Protein AF-A0A936DVM8-F1 (afdb_monomer)

Sequence (121 aa):
MRVRFQGKEHRKFFSDSKYGNKLSALVAAKKYRDEIEAELGKPRTDRMVMTWHKANSTGFLGVRRREFPAFEVQASIRPGKIKKVIVPIIDGDEEAAFKKACEIRVQLLKKSYSSEGQVDF

Radius of gyration: 18.82 Å; Cα contacts (8 Å, |Δi|>4): 148; chains: 1; bounding box: 44×28×56 Å

Foldseek 3Di:
DWDDDPNDIDDDDQDCVVQVHDVSSVVVVVVVRVVVCVVRVNQDDPDDDDQDDPPAPLSGPQWHQDPAQWIWHWDDLDVVDIDIDIQHDPPVCSVVRSVVSNVVNVVSVVNSRVVPPDPPD

Mean predicted aligned error: 8.45 Å

Secondary structure (DSSP, 8-state):
-EEEETTEEEE----HHHHSSHHHHHHHHHHHHHHHHHHTT--S-SS------TT-SSSSTTEEE-SSSEEEEEEEEETTEEEEEEEE--TT-HHHHHHHHHHHHHHHHHHHHHTT-----

Solvent-accessible surface area (backbone atoms only — not comparable to full-atom values): 7366 Å² total; per-residue (Å²): 84,78,48,70,52,85,92,45,77,50,77,51,86,64,48,38,88,83,46,76,34,66,66,51,18,49,51,53,42,51,53,52,47,55,52,51,30,57,76,68,69,47,78,85,60,98,64,88,68,81,68,76,60,94,90,53,87,67,83,45,77,48,40,40,80,52,94,60,71,29,38,40,26,51,42,71,51,45,94,98,40,71,47,77,49,77,33,63,39,59,97,77,40,54,67,63,28,49,52,50,39,52,52,52,46,52,53,49,47,51,54,34,51,61,70,67,73,73,75,82,127

Nearest PDB structures (foldseek):
  8dhb-assembly1_A  TM=3.049E-01  e=3.791E+00  Homo sapiens
  6s6d-assembly1_C  TM=2.972E-01  e=6.609E+00  Homo sapiens

Structure (mmCIF, N/CA/C/O backbone):
data_AF-A0A936DVM8-F1
#
_entry.id   AF-A0A936DVM8-F1
#
loop_
_atom_site.group_PDB
_atom_site.id
_atom_site.type_symbol
_atom_site.label_atom_id
_atom_site.label_alt_id
_atom_site.label_comp_id
_atom_site.label_asym_id
_atom_site.label_entity_id
_atom_site.label_seq_id
_atom_site.pdbx_PDB_ins_code
_atom_site.Cartn_x
_atom_site.Cartn_y
_atom_site.Cartn_z
_atom_site.occupancy
_atom_site.B_iso_or_equiv
_atom_site.auth_seq_id
_atom_site.auth_comp_id
_atom_site.auth_asym_id
_atom_site.auth_atom_id
_atom_site.pdbx_PDB_model_num
ATOM 1 N N . MET A 1 1 ? -9.370 4.823 19.837 1.00 86.31 1 MET A N 1
ATOM 2 C CA . MET A 1 1 ? -9.206 4.567 18.392 1.00 86.31 1 MET A CA 1
ATOM 3 C C . MET A 1 1 ? -7.874 5.133 17.925 1.00 86.31 1 MET A C 1
ATOM 5 O O . MET A 1 1 ? -7.527 6.244 18.319 1.00 86.31 1 MET A O 1
ATOM 9 N N . ARG A 1 2 ? -7.122 4.373 17.127 1.00 88.12 2 ARG A N 1
ATOM 10 C CA . ARG A 1 2 ? -5.878 4.825 16.489 1.00 88.12 2 ARG A CA 1
ATOM 11 C C . ARG A 1 2 ? -5.970 4.513 14.998 1.00 88.12 2 ARG A C 1
ATOM 13 O O . ARG A 1 2 ? -6.275 3.378 14.649 1.00 88.12 2 ARG A O 1
ATOM 20 N N . VAL A 1 3 ? -5.710 5.499 14.149 1.00 85.75 3 VAL A N 1
ATOM 21 C CA . VAL A 1 3 ? -5.670 5.360 12.690 1.00 85.75 3 VAL A CA 1
ATOM 22 C C . VAL A 1 3 ? -4.284 5.780 12.220 1.00 85.75 3 VAL A C 1
ATOM 24 O O . VAL A 1 3 ? -3.788 6.838 12.600 1.00 85.75 3 VAL A O 1
ATOM 27 N N . ARG A 1 4 ? -3.639 4.924 11.425 1.00 83.00 4 ARG A N 1
ATOM 28 C CA . ARG A 1 4 ? -2.325 5.182 10.832 1.00 83.00 4 ARG A CA 1
ATOM 29 C C . ARG A 1 4 ? -2.412 5.025 9.324 1.00 83.00 4 ARG A C 1
ATOM 31 O O . ARG A 1 4 ? -2.890 3.993 8.852 1.00 83.00 4 ARG A O 1
ATOM 38 N N . PHE A 1 5 ? -1.932 6.017 8.587 1.00 81.25 5 PHE A N 1
ATOM 39 C CA . PHE A 1 5 ? -1.846 5.961 7.131 1.00 81.25 5 PHE A CA 1
ATOM 40 C C . PHE A 1 5 ? -0.754 6.904 6.630 1.00 81.25 5 PHE A C 1
ATOM 42 O O . PHE A 1 5 ? -0.637 8.017 7.131 1.00 81.25 5 PHE A O 1
ATOM 49 N N . GLN A 1 6 ? 0.071 6.455 5.676 1.00 75.44 6 GLN A N 1
ATOM 50 C CA . GLN A 1 6 ? 1.134 7.275 5.068 1.00 75.44 6 GLN A CA 1
ATOM 51 C C . GLN A 1 6 ? 2.044 8.002 6.080 1.00 75.44 6 GLN A C 1
ATOM 53 O O . GLN A 1 6 ? 2.406 9.157 5.897 1.00 75.44 6 GLN A O 1
ATOM 58 N N . GLY A 1 7 ? 2.400 7.335 7.182 1.00 75.75 7 GLY A N 1
ATOM 59 C CA . GLY A 1 7 ? 3.253 7.923 8.224 1.00 75.75 7 GLY A CA 1
ATOM 60 C C . GLY A 1 7 ? 2.550 8.922 9.153 1.00 75.75 7 GLY A C 1
ATOM 61 O O . GLY A 1 7 ? 3.151 9.334 10.140 1.00 75.75 7 GLY A O 1
ATOM 62 N N . LYS A 1 8 ? 1.277 9.257 8.909 1.00 82.62 8 LYS A N 1
ATOM 63 C CA . LYS A 1 8 ? 0.441 10.048 9.821 1.00 82.62 8 LYS A CA 1
ATOM 64 C C . LYS A 1 8 ? -0.252 9.134 10.832 1.00 82.62 8 LYS A C 1
ATOM 66 O O . LYS A 1 8 ? -0.781 8.081 10.466 1.00 82.62 8 LYS A O 1
ATOM 71 N N . GLU A 1 9 ? -0.259 9.538 12.102 1.00 87.38 9 GLU A N 1
ATOM 72 C CA . GLU A 1 9 ? -0.983 8.867 13.188 1.00 87.38 9 GLU A CA 1
ATOM 73 C C . GLU A 1 9 ? -2.027 9.813 13.788 1.00 87.38 9 GLU A C 1
ATOM 75 O O . GLU A 1 9 ? -1.691 10.868 14.318 1.00 87.38 9 GLU A O 1
ATOM 80 N N . HIS A 1 10 ? -3.290 9.391 13.766 1.00 89.44 10 HIS A N 1
ATOM 81 C CA . HIS A 1 10 ? -4.400 10.063 14.432 1.00 89.44 10 HIS A CA 1
ATOM 82 C C . HIS A 1 10 ? -4.903 9.174 15.567 1.00 89.44 10 HIS A C 1
ATOM 84 O O . HIS A 1 10 ? -5.210 7.993 15.374 1.00 89.44 10 HIS A O 1
ATOM 90 N N . ARG A 1 11 ? -4.982 9.726 16.778 1.00 92.25 11 ARG A N 1
ATOM 91 C CA . ARG A 1 11 ? -5.419 8.992 17.970 1.00 92.25 11 ARG A CA 1
ATOM 92 C C . ARG A 1 11 ? -6.454 9.794 18.746 1.00 92.25 11 ARG A C 1
ATOM 94 O O . ARG A 1 11 ? -6.241 10.964 19.042 1.00 92.25 11 ARG A O 1
ATOM 101 N N . LYS A 1 12 ? -7.552 9.138 19.122 1.00 93.25 12 LYS A N 1
ATOM 102 C CA . LYS A 1 12 ? -8.595 9.709 19.983 1.00 93.25 12 LYS A CA 1
ATOM 103 C C . LYS A 1 12 ? -9.153 8.651 20.925 1.00 93.25 12 LYS A C 1
ATOM 105 O O . LYS A 1 12 ? -9.378 7.503 20.524 1.00 93.25 12 LYS A O 1
ATOM 110 N N . PHE A 1 13 ? -9.351 9.026 22.183 1.00 92.50 13 PHE A N 1
ATOM 111 C CA . PHE A 1 13 ? -9.934 8.161 23.206 1.00 92.50 13 PHE A CA 1
ATOM 112 C C . PHE A 1 13 ? -11.452 8.352 23.279 1.00 92.50 13 PHE A C 1
ATOM 114 O O . PHE A 1 13 ? -11.945 9.477 23.198 1.00 92.50 13 PHE A O 1
ATOM 121 N N . PHE A 1 14 ? -12.166 7.237 23.434 1.00 91.56 14 PHE A N 1
ATOM 122 C CA . PHE A 1 14 ? -13.619 7.172 23.570 1.00 91.56 14 PHE A CA 1
ATOM 123 C C . PHE A 1 14 ? -13.904 6.353 24.825 1.00 91.56 14 PHE A C 1
ATOM 125 O O . PHE A 1 14 ? -13.763 5.134 24.791 1.00 91.56 14 PHE A O 1
ATOM 132 N N . SER A 1 15 ? -14.174 7.024 25.944 1.00 90.94 15 SER A N 1
ATOM 133 C CA . SER A 1 15 ? -14.495 6.369 27.213 1.00 90.94 15 SER A CA 1
ATOM 134 C C . SER A 1 15 ? -16.003 6.297 27.411 1.00 90.94 15 SER A C 1
ATOM 136 O O . SER A 1 15 ? -16.718 7.246 27.084 1.00 90.94 15 SER A O 1
ATOM 138 N N . ASP A 1 16 ? -16.479 5.211 28.010 1.00 91.00 16 ASP A N 1
ATOM 139 C CA . ASP A 1 16 ? -17.908 5.006 28.268 1.00 91.00 16 ASP A CA 1
ATOM 140 C C . ASP A 1 16 ? -18.488 6.131 29.137 1.00 91.00 16 ASP A C 1
ATOM 142 O O . ASP A 1 16 ? -19.563 6.638 28.845 1.00 91.00 16 ASP A O 1
ATOM 146 N N . SER A 1 17 ? -17.722 6.621 30.119 1.00 89.00 17 SER A N 1
ATOM 147 C CA . SER A 1 17 ? -18.104 7.755 30.974 1.00 89.00 17 SER A CA 1
ATOM 148 C C . SER A 1 17 ? -18.353 9.055 30.206 1.00 89.00 17 SER A C 1
ATOM 150 O O . SER A 1 17 ? -19.211 9.844 30.582 1.00 89.00 17 SER A O 1
ATOM 152 N N . LYS A 1 18 ? -17.614 9.285 29.116 1.00 88.81 18 LYS A N 1
ATOM 153 C CA . LYS A 1 18 ? -17.720 10.503 28.302 1.00 88.81 18 LYS A CA 1
ATOM 154 C C . LYS A 1 18 ? -18.824 10.403 27.249 1.00 88.81 18 LYS A C 1
ATOM 156 O O . LYS A 1 18 ? -19.348 11.423 26.820 1.00 88.81 18 LYS A O 1
ATOM 161 N N . TYR A 1 19 ? -19.146 9.186 26.817 1.00 85.94 19 TYR A N 1
ATOM 162 C CA . TYR A 1 19 ? -20.115 8.913 25.752 1.00 85.94 19 TYR A CA 1
ATOM 163 C C . TYR A 1 19 ? -21.403 8.241 26.270 1.00 85.94 19 TYR A C 1
ATOM 165 O O . TYR A 1 19 ? -22.238 7.808 25.480 1.00 85.94 19 TYR A O 1
ATOM 173 N N . GLY A 1 20 ? -21.581 8.171 27.592 1.00 89.19 20 GLY A N 1
ATOM 174 C CA . GLY A 1 20 ? -22.767 7.672 28.292 1.00 89.19 20 GLY A CA 1
ATOM 175 C C . GLY A 1 20 ? -22.819 6.151 28.445 1.00 89.19 20 GLY A C 1
ATOM 176 O O . GLY A 1 20 ? -23.161 5.654 29.513 1.00 89.19 20 GLY A O 1
ATOM 177 N N . ASN A 1 21 ? -22.482 5.398 27.397 1.00 91.38 21 ASN A N 1
ATOM 178 C CA . ASN A 1 21 ? -22.438 3.938 27.447 1.00 91.38 21 ASN A CA 1
ATOM 179 C C . ASN A 1 21 ? -21.474 3.346 26.402 1.00 91.38 21 ASN A C 1
ATOM 181 O O . ASN A 1 21 ? -21.001 4.032 25.490 1.00 91.38 21 ASN A O 1
ATOM 185 N N . LYS A 1 22 ? -21.231 2.037 26.521 1.00 90.69 22 LYS A N 1
ATOM 186 C CA . LYS A 1 22 ? -20.328 1.265 25.656 1.00 90.69 22 LYS A CA 1
ATOM 187 C C . LYS A 1 22 ? -20.720 1.289 24.175 1.00 90.69 22 LYS A C 1
ATOM 189 O O . LYS A 1 22 ? -19.849 1.375 23.309 1.00 90.69 22 LYS A O 1
ATOM 194 N N . LEU A 1 23 ? -22.015 1.206 23.860 1.00 92.62 23 LEU A N 1
ATOM 195 C CA . LEU A 1 23 ? -22.492 1.203 22.471 1.00 92.62 23 LEU A CA 1
ATOM 196 C C . LEU A 1 23 ? -22.285 2.573 21.818 1.00 92.62 23 LEU A C 1
ATOM 198 O O . LEU A 1 23 ? -21.729 2.654 20.725 1.00 92.62 23 LEU A O 1
ATOM 202 N N . SER A 1 24 ? -22.641 3.649 22.514 1.00 90.81 24 SER A N 1
ATOM 203 C CA . SER A 1 24 ? -22.431 5.028 22.076 1.00 90.81 24 SER A CA 1
ATOM 204 C C . SER A 1 24 ? -20.947 5.345 21.885 1.00 90.81 24 SER A C 1
ATOM 206 O O . SER A 1 24 ? -20.568 5.938 20.873 1.00 90.81 24 SER A O 1
ATOM 208 N N . ALA A 1 25 ? -20.082 4.892 22.800 1.00 91.06 25 ALA A N 1
ATOM 209 C CA . ALA A 1 25 ? -18.634 5.028 22.661 1.00 91.06 25 ALA A CA 1
ATOM 210 C C . ALA A 1 25 ? -18.105 4.291 21.417 1.00 91.06 25 ALA A C 1
ATOM 212 O O . ALA A 1 25 ? -17.282 4.835 20.676 1.00 91.06 25 ALA A O 1
ATOM 213 N N . LEU A 1 26 ? -18.611 3.082 21.144 1.00 92.00 26 LEU A N 1
ATOM 214 C CA . LEU A 1 26 ? -18.247 2.302 19.961 1.00 92.00 26 LEU A CA 1
ATOM 215 C C . LEU A 1 26 ? -18.701 2.977 18.659 1.00 92.00 26 LEU A C 1
ATOM 217 O O . LEU A 1 26 ? -17.921 3.045 17.708 1.00 92.00 26 LEU A O 1
ATOM 221 N N . VAL A 1 27 ? -19.931 3.493 18.610 1.00 93.44 27 VAL A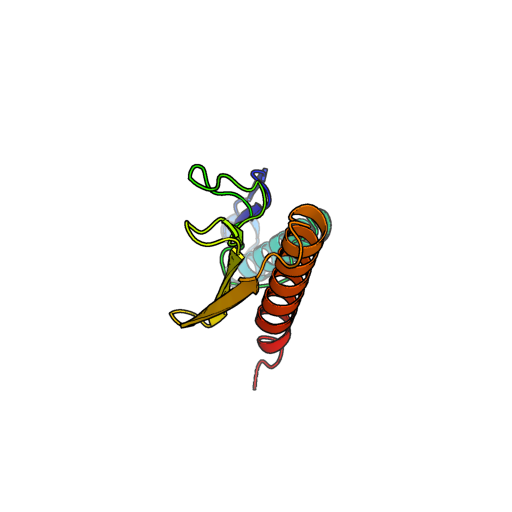 N 1
ATOM 222 C CA . VAL A 1 27 ? -20.461 4.224 17.447 1.00 93.44 27 VAL A CA 1
ATOM 223 C C . VAL A 1 27 ? -19.626 5.475 17.177 1.00 93.44 27 VAL A C 1
ATOM 225 O O . VAL A 1 27 ? -19.182 5.683 16.048 1.00 93.44 27 VAL A O 1
ATOM 228 N N . ALA A 1 28 ? -19.325 6.260 18.214 1.00 92.50 28 ALA A N 1
ATOM 229 C CA . ALA A 1 28 ? -18.475 7.442 18.092 1.00 92.50 28 ALA A CA 1
ATOM 230 C C . ALA A 1 28 ? -17.055 7.090 17.612 1.00 92.50 28 ALA A C 1
ATOM 232 O O . ALA A 1 28 ? -16.485 7.799 16.781 1.00 92.50 28 ALA A O 1
ATOM 233 N N . ALA A 1 29 ? -16.495 5.973 18.086 1.00 92.75 29 ALA A N 1
ATOM 234 C CA . ALA A 1 29 ? -15.183 5.500 17.661 1.00 92.75 29 ALA A CA 1
ATOM 235 C C . ALA A 1 29 ? -15.164 5.043 16.192 1.00 92.75 29 ALA A C 1
ATOM 237 O O . ALA A 1 29 ? -14.192 5.329 15.489 1.00 92.75 29 ALA A O 1
ATOM 238 N N . LYS A 1 30 ? -16.216 4.352 15.726 1.00 90.88 30 LYS A N 1
ATOM 239 C CA . LYS A 1 30 ? -16.370 3.944 14.319 1.00 90.88 30 LYS A CA 1
ATOM 240 C C . LYS A 1 30 ? -16.507 5.160 13.407 1.00 90.88 30 LYS A C 1
ATOM 242 O O . LYS A 1 30 ? -15.731 5.276 12.466 1.00 90.88 30 LYS A O 1
ATOM 247 N N . LYS A 1 31 ? -17.394 6.098 13.754 1.00 91.69 31 LYS A N 1
ATOM 248 C CA . LYS A 1 31 ? -17.591 7.344 13.001 1.00 91.69 31 LYS A CA 1
ATOM 249 C C . LYS A 1 31 ? -16.288 8.135 12.861 1.00 91.69 31 LYS A C 1
ATOM 251 O O . LYS A 1 31 ? -15.899 8.472 11.753 1.00 91.69 31 LYS A O 1
ATOM 256 N N . TYR A 1 32 ? -15.559 8.326 13.963 1.00 92.50 32 TYR A N 1
ATOM 257 C CA . TYR A 1 32 ? -14.256 8.995 13.931 1.00 92.50 32 TYR A CA 1
ATOM 258 C C . TYR A 1 32 ? -13.234 8.281 13.042 1.00 92.50 32 TYR A C 1
ATOM 260 O O . TYR A 1 32 ? -12.458 8.933 12.354 1.00 92.50 32 TYR A O 1
ATOM 268 N N . ARG A 1 33 ? -13.196 6.942 13.056 1.00 89.69 33 ARG A N 1
ATOM 269 C CA . ARG A 1 33 ? -12.311 6.203 12.150 1.00 89.69 33 ARG A CA 1
ATOM 270 C C . ARG A 1 33 ? -12.695 6.471 10.704 1.00 89.69 33 ARG A C 1
ATOM 272 O O . ARG A 1 33 ? -11.810 6.798 9.930 1.00 89.69 33 ARG A O 1
ATOM 279 N N . ASP A 1 34 ? -13.966 6.326 10.356 1.00 89.19 34 ASP A N 1
ATOM 280 C CA . ASP A 1 34 ? -14.406 6.429 8.967 1.00 89.19 34 ASP A CA 1
ATOM 281 C C . ASP A 1 34 ? -14.185 7.860 8.419 1.00 89.19 34 ASP A C 1
ATOM 283 O O . ASP A 1 34 ? -13.721 8.013 7.292 1.00 89.19 34 ASP A O 1
ATOM 287 N N . GLU A 1 35 ? -14.382 8.898 9.244 1.00 90.94 35 GLU A N 1
ATOM 288 C CA . GLU A 1 35 ? -14.042 10.297 8.923 1.00 90.94 35 GLU A CA 1
ATOM 289 C C . GLU A 1 35 ? -12.540 10.487 8.656 1.00 90.94 35 GLU A C 1
ATOM 291 O O . GLU A 1 35 ? -12.155 11.024 7.619 1.00 90.94 35 GLU A O 1
ATOM 296 N N . ILE A 1 36 ? -11.680 10.001 9.559 1.00 90.81 36 ILE A N 1
ATOM 297 C CA . ILE A 1 36 ? -10.223 10.134 9.419 1.00 90.81 36 ILE A CA 1
ATOM 298 C C . ILE A 1 36 ? -9.696 9.298 8.245 1.00 90.81 36 ILE A C 1
ATOM 300 O O . ILE A 1 36 ? -8.765 9.708 7.558 1.00 90.81 36 ILE A O 1
ATOM 304 N N . GLU A 1 37 ? -10.261 8.115 7.996 1.00 87.19 37 GLU A N 1
ATOM 305 C CA . GLU A 1 37 ? -9.884 7.289 6.846 1.00 87.19 37 GLU A CA 1
ATOM 306 C C . GLU A 1 37 ? -10.248 7.973 5.525 1.00 87.19 37 GLU A C 1
ATOM 308 O O . GLU A 1 37 ? -9.424 7.965 4.609 1.00 87.19 37 GLU A O 1
ATOM 313 N N . ALA A 1 38 ? -11.416 8.621 5.450 1.00 85.94 38 ALA A N 1
ATOM 314 C CA . ALA A 1 38 ? -11.822 9.412 4.293 1.00 85.94 38 ALA A CA 1
ATOM 315 C C . ALA A 1 38 ? -10.916 10.638 4.084 1.00 85.94 38 ALA A C 1
ATOM 317 O O . ALA A 1 38 ? -10.439 10.853 2.971 1.00 85.94 38 ALA A O 1
ATOM 318 N N . GLU A 1 39 ? -10.613 11.392 5.146 1.00 87.25 39 GLU A N 1
ATOM 319 C CA . GLU A 1 39 ? -9.714 12.557 5.096 1.00 87.25 39 GLU A CA 1
ATOM 320 C C . GLU A 1 39 ? -8.305 12.176 4.617 1.00 87.25 39 GLU A C 1
ATOM 322 O O . GLU A 1 39 ? -7.685 12.877 3.819 1.00 87.25 39 GLU A O 1
ATOM 327 N N . LEU A 1 40 ? -7.800 11.027 5.071 1.00 83.50 40 LEU A N 1
ATOM 328 C CA . LEU A 1 40 ? -6.482 10.523 4.697 1.00 83.50 40 LEU A CA 1
ATOM 329 C C . LEU A 1 40 ? -6.460 9.829 3.324 1.00 83.50 40 LEU A C 1
ATOM 331 O O . LEU A 1 40 ? -5.386 9.424 2.878 1.00 83.50 40 LEU A O 1
ATOM 335 N N . GLY A 1 41 ? -7.610 9.644 2.666 1.00 81.00 41 GLY A N 1
ATOM 336 C CA . GLY A 1 41 ? -7.718 8.867 1.427 1.00 81.00 41 GLY A CA 1
ATOM 337 C C . GLY A 1 41 ? -7.351 7.389 1.609 1.00 81.00 41 GLY A C 1
ATOM 338 O O . GLY A 1 41 ? -6.930 6.719 0.661 1.00 81.00 41 GLY A O 1
ATOM 339 N N . LYS A 1 42 ? -7.463 6.866 2.836 1.00 78.56 42 LYS A N 1
ATOM 340 C CA . LYS A 1 42 ? -7.189 5.463 3.134 1.00 78.56 42 LYS A CA 1
ATOM 341 C C . LYS A 1 42 ? -8.361 4.616 2.617 1.00 78.56 42 LYS A C 1
ATOM 343 O O . LYS A 1 42 ? -9.506 4.893 2.968 1.00 78.56 42 LYS A O 1
ATOM 348 N N . PRO A 1 43 ? -8.114 3.541 1.844 1.00 74.81 43 PRO A N 1
ATOM 349 C CA . PRO A 1 43 ? -9.179 2.608 1.495 1.00 74.81 43 PRO A CA 1
ATOM 350 C C . PRO A 1 43 ? -9.763 1.988 2.769 1.00 74.81 43 PRO A C 1
ATOM 352 O O . PRO A 1 43 ? -9.011 1.562 3.651 1.00 74.81 43 PRO A O 1
ATOM 355 N N . ARG A 1 44 ? -11.097 1.924 2.860 1.00 75.62 44 ARG A N 1
ATOM 356 C CA . ARG A 1 44 ? -11.799 1.331 4.002 1.00 75.62 44 ARG A CA 1
ATOM 357 C C . ARG A 1 44 ? -11.453 -0.155 4.082 1.00 75.62 44 ARG A C 1
ATOM 359 O O . ARG A 1 44 ? -11.937 -0.964 3.299 1.00 75.62 44 ARG A O 1
ATOM 366 N N . THR A 1 45 ? -10.580 -0.505 5.017 1.00 72.25 45 THR A N 1
ATOM 367 C CA . THR A 1 45 ? -10.202 -1.889 5.308 1.00 72.25 45 THR A CA 1
ATOM 368 C C . THR A 1 45 ? -9.827 -2.011 6.777 1.00 72.25 45 THR A C 1
ATOM 370 O O . THR A 1 45 ? -9.199 -1.115 7.351 1.00 72.25 45 THR A O 1
ATOM 373 N N . ASP A 1 46 ? -10.191 -3.134 7.390 1.00 70.38 46 ASP A N 1
ATOM 374 C CA . ASP A 1 46 ? -9.773 -3.455 8.757 1.00 70.38 46 ASP A CA 1
ATOM 375 C C . ASP A 1 46 ? -8.324 -3.982 8.802 1.00 70.38 46 ASP A C 1
ATOM 377 O O . ASP A 1 46 ? -7.750 -4.198 9.870 1.00 70.38 46 ASP A O 1
ATOM 381 N N . ARG A 1 47 ? -7.685 -4.124 7.633 1.00 71.38 47 ARG A N 1
ATOM 382 C CA . ARG A 1 47 ? -6.276 -4.492 7.492 1.00 71.38 47 ARG A CA 1
ATOM 383 C C . ARG A 1 47 ? -5.361 -3.280 7.687 1.00 71.38 47 ARG A C 1
ATOM 385 O O . ARG A 1 47 ? -5.676 -2.142 7.333 1.00 71.38 47 ARG A O 1
ATOM 392 N N . MET A 1 48 ? -4.152 -3.531 8.184 1.00 69.25 48 MET A N 1
ATOM 393 C CA . MET A 1 48 ? -3.102 -2.515 8.171 1.00 69.25 48 MET A CA 1
ATOM 394 C C . MET A 1 48 ? -2.656 -2.258 6.726 1.00 69.25 48 MET A C 1
ATOM 396 O O . MET A 1 48 ? -2.130 -3.150 6.059 1.00 69.25 48 MET A O 1
ATOM 400 N N . VAL A 1 49 ? -2.844 -1.029 6.245 1.00 71.38 49 VAL A N 1
ATOM 401 C CA . VAL A 1 49 ? -2.339 -0.598 4.936 1.00 71.38 49 VAL A CA 1
ATOM 402 C C . VAL A 1 49 ? -0.922 -0.078 5.123 1.00 71.38 49 VAL A C 1
ATOM 404 O O . VAL A 1 49 ? -0.707 1.052 5.556 1.00 71.38 49 VAL A O 1
ATOM 407 N N . MET A 1 50 ? 0.057 -0.932 4.837 1.00 67.62 50 MET A N 1
ATOM 408 C CA . MET A 1 50 ? 1.455 -0.518 4.813 1.00 67.62 50 MET A CA 1
ATOM 409 C C . MET A 1 50 ? 1.698 0.282 3.533 1.00 67.62 50 MET A C 1
ATOM 411 O O . MET A 1 50 ? 1.397 -0.192 2.441 1.00 67.62 50 MET A O 1
ATOM 415 N N . THR A 1 51 ? 2.218 1.498 3.671 1.00 65.88 51 THR A N 1
ATOM 416 C CA . THR A 1 51 ? 2.521 2.392 2.539 1.00 65.88 51 THR A CA 1
ATOM 417 C C . THR A 1 51 ? 4.018 2.636 2.372 1.00 65.88 51 THR A C 1
ATOM 419 O O . THR A 1 51 ? 4.433 3.161 1.348 1.00 65.88 51 THR A O 1
ATOM 422 N N . TRP A 1 52 ? 4.835 2.255 3.359 1.00 65.25 52 TRP A N 1
ATOM 423 C CA . TRP A 1 52 ? 6.278 2.478 3.358 1.00 65.25 52 TRP A CA 1
ATOM 424 C C . TRP A 1 52 ? 7.013 1.345 4.090 1.00 65.25 52 TRP A C 1
ATOM 426 O O . TRP A 1 52 ? 6.468 0.749 5.021 1.00 65.25 52 TRP A O 1
ATOM 436 N N . HIS A 1 53 ? 8.245 1.046 3.669 1.00 68.44 53 HIS A N 1
ATOM 437 C CA . HIS A 1 53 ? 9.136 0.092 4.334 1.00 68.44 53 HIS A CA 1
ATOM 438 C C . HIS A 1 53 ? 10.596 0.500 4.103 1.00 68.44 53 HIS A C 1
ATOM 440 O O . HIS A 1 53 ? 10.977 0.750 2.962 1.00 68.44 53 HIS A O 1
ATOM 446 N N . LYS A 1 54 ? 11.419 0.539 5.162 1.00 68.88 54 LYS A N 1
ATOM 447 C CA . LYS A 1 54 ? 12.818 1.018 5.100 1.00 68.88 54 LYS A CA 1
ATOM 448 C C . LYS A 1 54 ? 13.689 0.254 4.101 1.00 68.88 54 LYS A C 1
ATOM 450 O O . LYS A 1 54 ? 14.540 0.847 3.461 1.00 68.88 54 LYS A O 1
ATOM 455 N N . ALA A 1 55 ? 13.467 -1.053 3.965 1.00 69.62 55 ALA A N 1
ATOM 456 C CA . ALA A 1 55 ? 14.255 -1.905 3.072 1.00 69.62 55 ALA A CA 1
ATOM 457 C C . ALA A 1 55 ? 13.780 -1.882 1.605 1.00 69.62 55 ALA A C 1
ATOM 459 O O . ALA A 1 55 ? 14.228 -2.704 0.812 1.00 69.62 55 ALA A O 1
ATOM 460 N N . ASN A 1 56 ? 12.825 -1.017 1.243 1.00 76.62 56 ASN A N 1
ATOM 461 C CA . ASN A 1 56 ? 12.367 -0.919 -0.137 1.00 76.62 56 ASN A CA 1
ATOM 462 C C . ASN A 1 56 ? 13.228 0.069 -0.935 1.00 76.62 56 ASN A C 1
ATOM 464 O O . ASN A 1 56 ? 13.143 1.273 -0.715 1.00 76.62 56 ASN A O 1
ATOM 468 N N . SER A 1 57 ? 14.007 -0.437 -1.887 1.00 76.50 57 SER A N 1
ATOM 469 C CA . SER A 1 57 ? 14.915 0.365 -2.715 1.00 76.50 57 SER A CA 1
ATOM 470 C C . SER A 1 57 ? 14.248 1.034 -3.921 1.00 76.50 57 SER A C 1
ATOM 472 O O . SER A 1 57 ? 14.804 1.978 -4.466 1.00 76.50 57 SER A O 1
ATOM 474 N N . THR A 1 58 ? 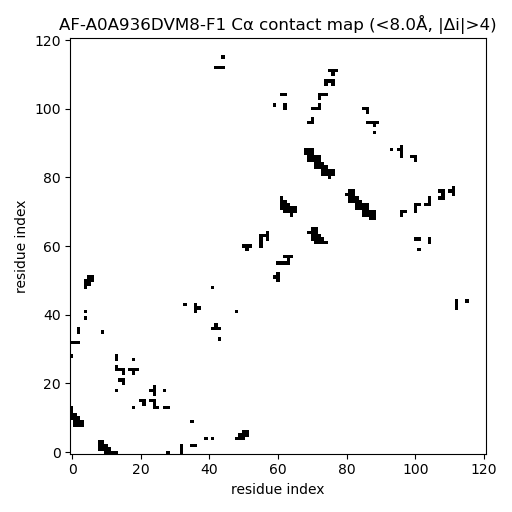13.061 0.587 -4.342 1.00 80.88 58 THR A N 1
ATOM 475 C CA . THR A 1 58 ? 12.391 1.093 -5.561 1.00 80.88 58 THR A CA 1
ATOM 476 C C . THR A 1 58 ? 11.512 2.321 -5.323 1.00 80.88 58 THR A C 1
ATOM 478 O O . THR A 1 58 ? 10.924 2.853 -6.257 1.00 80.88 58 THR A O 1
ATOM 481 N N . GLY A 1 59 ? 11.312 2.718 -4.063 1.00 80.31 59 GLY A N 1
ATOM 482 C CA . GLY A 1 59 ? 10.341 3.750 -3.690 1.00 80.31 59 GLY A CA 1
ATOM 483 C C . GLY A 1 59 ? 8.870 3.311 -3.771 1.00 80.31 59 GLY A C 1
ATOM 484 O O . GLY A 1 59 ? 8.026 3.950 -3.150 1.00 80.31 59 GLY A O 1
ATOM 485 N N . PHE A 1 60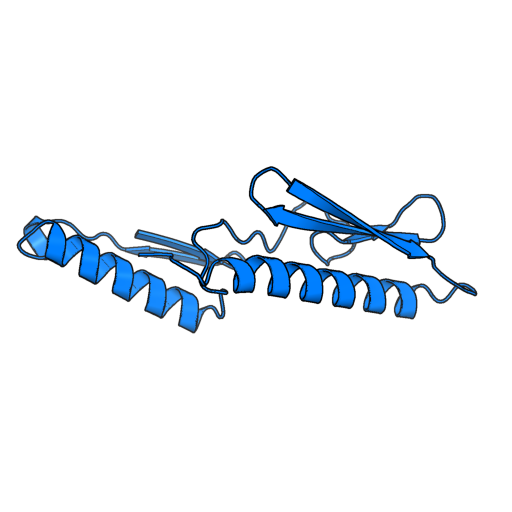 ? 8.543 2.186 -4.428 1.00 81.69 60 PHE A N 1
ATOM 486 C CA . PHE A 1 60 ? 7.170 1.675 -4.535 1.00 81.69 60 PHE A CA 1
ATOM 487 C C . PHE A 1 60 ? 6.971 0.378 -3.744 1.00 81.69 60 PHE A C 1
ATOM 489 O O . PHE A 1 60 ? 7.570 -0.657 -4.041 1.00 81.69 60 PHE A O 1
ATOM 496 N N . LEU A 1 61 ? 6.136 0.405 -2.699 1.00 84.06 61 LEU A N 1
ATOM 497 C CA . LEU A 1 61 ? 6.038 -0.718 -1.763 1.00 84.06 61 LEU A CA 1
ATOM 498 C C . LEU A 1 61 ? 5.533 -2.011 -2.425 1.00 84.06 61 LEU A C 1
ATOM 500 O O . LEU A 1 61 ? 4.425 -2.091 -2.967 1.00 84.06 61 LEU A O 1
ATOM 504 N N . GLY A 1 62 ? 6.318 -3.074 -2.262 1.00 86.12 62 GLY A N 1
ATOM 505 C CA . GLY A 1 62 ? 6.020 -4.382 -2.836 1.00 86.12 62 GLY A CA 1
ATOM 506 C C . GLY A 1 62 ? 6.418 -4.496 -4.304 1.00 86.12 62 GLY A C 1
ATOM 507 O O . GLY A 1 62 ? 6.065 -5.488 -4.920 1.00 86.12 62 GLY A O 1
ATOM 508 N N . VAL A 1 63 ? 7.144 -3.526 -4.862 1.00 89.94 63 VAL A N 1
ATOM 509 C CA . VAL A 1 63 ? 7.857 -3.674 -6.134 1.00 89.94 63 VAL A CA 1
ATOM 510 C C . VAL A 1 63 ? 9.344 -3.725 -5.812 1.00 89.94 63 VAL A C 1
ATOM 512 O O . VAL A 1 63 ? 9.853 -2.845 -5.126 1.00 89.94 63 VAL A O 1
ATOM 515 N N . ARG A 1 64 ? 10.054 -4.750 -6.275 1.00 91.62 64 ARG A N 1
ATOM 516 C CA . ARG A 1 64 ? 11.508 -4.867 -6.095 1.00 91.62 64 ARG A CA 1
ATOM 517 C C . ARG A 1 64 ? 12.192 -5.206 -7.408 1.00 91.62 64 ARG A C 1
ATOM 519 O O . ARG A 1 64 ? 11.657 -5.994 -8.184 1.00 91.62 64 ARG A O 1
ATOM 526 N N . ARG A 1 65 ? 13.383 -4.656 -7.630 1.00 90.38 65 ARG A N 1
ATOM 527 C CA . ARG A 1 65 ? 14.254 -5.074 -8.734 1.00 90.38 65 ARG A CA 1
ATOM 528 C C . ARG A 1 65 ? 14.870 -6.441 -8.414 1.00 90.38 65 ARG A C 1
ATOM 530 O O . ARG A 1 65 ? 15.159 -6.729 -7.251 1.00 90.38 65 ARG A O 1
ATOM 537 N N . ARG A 1 66 ? 14.997 -7.306 -9.420 1.00 90.62 66 ARG A N 1
ATOM 538 C CA . ARG A 1 66 ? 15.639 -8.629 -9.322 1.00 90.62 66 ARG A CA 1
ATOM 539 C C . ARG A 1 66 ? 17.052 -8.572 -9.912 1.00 90.62 66 ARG A C 1
ATOM 541 O O . ARG A 1 66 ? 17.414 -7.589 -10.546 1.00 90.62 66 ARG A O 1
ATOM 548 N N . GLU A 1 67 ? 17.835 -9.625 -9.677 1.00 85.88 67 GLU A N 1
ATOM 549 C CA . GLU A 1 67 ? 19.172 -9.782 -10.277 1.00 85.88 67 GLU A CA 1
ATOM 550 C C . GLU A 1 67 ? 19.095 -9.969 -11.799 1.00 85.88 67 GLU A C 1
ATOM 552 O O . GLU A 1 67 ? 19.884 -9.388 -12.534 1.00 85.88 67 GLU A O 1
ATOM 557 N N . PHE A 1 68 ? 18.104 -10.726 -12.283 1.00 87.44 68 PHE A N 1
ATOM 558 C CA . PHE A 1 68 ? 17.748 -10.747 -13.704 1.00 87.44 68 PHE A CA 1
ATOM 559 C C . PHE A 1 68 ? 16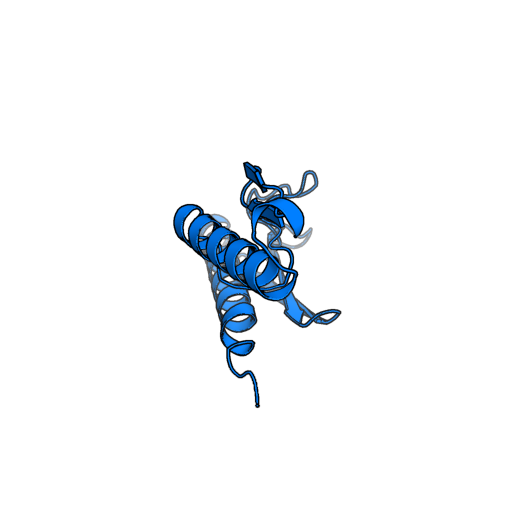.920 -9.497 -14.059 1.00 87.44 68 PHE A C 1
ATOM 561 O O . PHE A 1 68 ? 16.203 -9.002 -13.183 1.00 87.44 68 PHE A O 1
ATOM 568 N N . PRO A 1 69 ? 16.977 -8.995 -15.312 1.00 91.75 69 PRO A N 1
ATOM 569 C CA . PRO A 1 69 ? 16.370 -7.725 -15.722 1.00 91.75 69 PRO A CA 1
ATOM 570 C C . PRO A 1 69 ? 14.835 -7.784 -15.681 1.00 91.75 69 PRO A C 1
ATOM 572 O O . PRO A 1 69 ? 14.156 -8.021 -16.677 1.00 91.75 69 PRO A O 1
ATOM 575 N N . ALA A 1 70 ? 14.280 -7.615 -14.482 1.00 93.25 70 ALA A N 1
ATOM 576 C CA . ALA A 1 70 ? 12.858 -7.663 -14.190 1.00 93.25 70 ALA A CA 1
ATOM 577 C C . ALA A 1 70 ? 12.530 -7.003 -12.845 1.00 93.25 70 ALA A C 1
ATOM 579 O O . ALA A 1 70 ? 13.345 -6.948 -11.916 1.00 93.25 70 ALA A O 1
ATOM 580 N N . PHE A 1 71 ? 11.267 -6.616 -12.707 1.00 93.81 71 PHE A N 1
ATOM 581 C CA . PHE A 1 71 ? 10.659 -6.225 -11.446 1.00 93.81 71 PHE A CA 1
ATOM 582 C C . PHE A 1 71 ? 9.772 -7.344 -10.905 1.00 93.81 71 PHE A C 1
ATOM 584 O O . PHE A 1 71 ? 8.959 -7.929 -11.619 1.00 93.81 71 PHE A O 1
ATOM 591 N N . GLU A 1 72 ? 9.893 -7.628 -9.614 1.00 93.69 72 GLU A N 1
ATOM 592 C CA . GLU A 1 72 ? 8.973 -8.497 -8.893 1.00 93.69 72 GLU A CA 1
ATOM 593 C C . GLU A 1 72 ? 7.974 -7.647 -8.110 1.00 93.69 72 GLU A C 1
ATOM 595 O O . GLU A 1 72 ? 8.342 -6.830 -7.267 1.00 93.69 72 GLU A O 1
ATOM 600 N N . VAL A 1 73 ? 6.698 -7.893 -8.369 1.00 93.12 73 VAL A N 1
ATOM 601 C CA . VAL A 1 73 ? 5.560 -7.293 -7.689 1.00 93.12 73 VAL A CA 1
ATOM 602 C C . VAL A 1 73 ? 4.997 -8.295 -6.692 1.00 93.12 73 VAL A C 1
ATOM 604 O O . VAL A 1 73 ? 4.624 -9.407 -7.060 1.00 93.12 73 VAL A O 1
ATOM 607 N N . GLN A 1 74 ? 4.875 -7.898 -5.433 1.00 90.62 74 GLN A N 1
ATOM 608 C CA . GLN A 1 74 ? 4.276 -8.678 -4.360 1.00 90.62 74 GLN A CA 1
ATOM 609 C C . GLN A 1 74 ? 3.047 -7.964 -3.802 1.00 90.62 74 GLN A C 1
ATOM 611 O O . GLN A 1 74 ? 3.100 -6.790 -3.438 1.00 90.62 74 GLN A O 1
ATOM 616 N N . ALA A 1 75 ? 1.939 -8.692 -3.681 1.00 86.00 75 ALA A N 1
ATOM 617 C CA . ALA A 1 75 ? 0.701 -8.186 -3.112 1.00 86.00 75 ALA A CA 1
ATOM 618 C C . ALA A 1 75 ? 0.066 -9.184 -2.146 1.00 86.00 75 ALA A C 1
ATOM 620 O O . ALA A 1 75 ? -0.173 -10.332 -2.509 1.00 86.00 75 ALA A O 1
ATOM 621 N N . SER A 1 76 ? -0.266 -8.737 -0.933 1.00 82.44 76 SER A N 1
ATOM 622 C CA . SER A 1 76 ? -1.123 -9.501 -0.020 1.00 82.44 76 SER A CA 1
ATOM 623 C C . SER A 1 76 ? -2.576 -9.353 -0.468 1.00 82.44 76 SER A C 1
ATOM 625 O O . SER A 1 76 ? -3.125 -8.257 -0.391 1.00 82.44 76 SER A O 1
ATOM 627 N N . ILE A 1 77 ? -3.168 -10.427 -0.994 1.00 77.00 77 ILE A N 1
ATOM 628 C CA . ILE A 1 77 ? -4.553 -10.426 -1.503 1.00 77.00 77 ILE A CA 1
ATOM 629 C C . ILE A 1 77 ? -5.531 -10.814 -0.389 1.00 77.00 77 ILE A C 1
ATOM 631 O O . ILE A 1 77 ? -6.637 -10.288 -0.282 1.00 77.00 77 ILE A O 1
ATOM 635 N N . ARG A 1 78 ? -5.114 -11.736 0.478 1.00 69.62 78 ARG A N 1
ATOM 636 C CA . ARG A 1 78 ? -5.846 -12.171 1.673 1.00 69.62 78 ARG A CA 1
ATOM 637 C C . ARG A 1 78 ? -4.851 -12.353 2.819 1.00 69.62 78 ARG A C 1
ATOM 639 O O . ARG A 1 78 ? -3.664 -12.540 2.536 1.00 69.62 78 ARG A O 1
ATOM 646 N N . PRO A 1 79 ? -5.291 -12.332 4.089 1.00 70.62 79 PRO A N 1
ATOM 647 C CA . PRO A 1 79 ? -4.423 -12.674 5.210 1.00 70.62 79 PRO A CA 1
ATOM 648 C C . PRO A 1 79 ? -3.698 -14.000 4.935 1.00 70.62 79 PRO A C 1
ATOM 650 O O . PRO A 1 79 ? -4.319 -14.977 4.520 1.00 70.62 79 PRO A O 1
ATOM 653 N N . GLY A 1 80 ? -2.370 -14.001 5.058 1.00 75.00 80 GLY A N 1
ATOM 654 C CA . GLY A 1 80 ? -1.525 -15.170 4.784 1.00 75.00 80 GLY A CA 1
ATOM 655 C C . GLY A 1 80 ? -1.340 -15.553 3.306 1.00 75.00 80 GLY A C 1
ATOM 656 O O . GLY A 1 80 ? -0.562 -16.458 3.022 1.00 75.00 80 GLY A O 1
ATOM 657 N N . LYS A 1 81 ? -1.991 -14.877 2.345 1.00 81.31 81 LYS A N 1
ATOM 658 C CA . LYS A 1 81 ? -1.873 -15.180 0.906 1.00 81.31 81 LYS A CA 1
ATOM 659 C C . LYS A 1 81 ? -1.235 -14.030 0.134 1.00 81.31 81 LYS A C 1
ATOM 661 O O . LYS A 1 81 ? -1.869 -13.009 -0.149 1.00 81.31 81 LYS A O 1
ATOM 666 N N . ILE A 1 82 ? 0.012 -14.249 -0.271 1.00 86.44 82 ILE A N 1
ATOM 667 C CA . ILE A 1 82 ? 0.795 -13.323 -1.092 1.00 86.44 82 ILE A CA 1
ATOM 668 C C . ILE A 1 82 ? 0.751 -13.791 -2.546 1.00 86.44 82 ILE A C 1
ATOM 670 O O . ILE A 1 82 ? 1.093 -14.932 -2.848 1.00 86.44 82 ILE A O 1
ATOM 674 N N . LYS A 1 83 ? 0.372 -12.898 -3.459 1.00 89.88 83 LYS A N 1
ATOM 675 C CA . LYS A 1 83 ? 0.541 -13.089 -4.900 1.00 89.88 83 LYS A CA 1
ATOM 676 C C . LYS A 1 83 ? 1.808 -12.388 -5.363 1.00 89.88 83 LYS A C 1
ATOM 678 O O . LYS A 1 83 ? 2.066 -11.252 -4.964 1.00 89.88 83 LYS A O 1
ATOM 683 N N . LYS A 1 84 ? 2.562 -13.067 -6.223 1.00 93.44 84 LYS A N 1
ATOM 684 C CA . LYS A 1 84 ? 3.764 -12.543 -6.867 1.00 93.44 84 LYS A CA 1
ATOM 685 C C . LYS A 1 84 ? 3.535 -12.460 -8.371 1.00 93.44 84 LYS A C 1
ATOM 687 O O . LYS A 1 84 ? 2.905 -13.348 -8.941 1.00 93.44 84 LYS A O 1
ATOM 692 N N . VAL A 1 85 ? 4.014 -11.391 -8.988 1.00 94.50 85 VAL A N 1
ATOM 693 C CA . VAL A 1 85 ? 4.007 -11.186 -10.440 1.00 94.50 85 VAL A CA 1
ATOM 694 C C . VAL A 1 85 ? 5.385 -10.689 -10.847 1.00 94.50 85 VAL A C 1
ATOM 696 O O . VAL A 1 85 ? 5.964 -9.863 -10.150 1.00 94.50 85 VAL A O 1
ATOM 699 N N . ILE A 1 86 ? 5.916 -11.200 -11.951 1.00 95.12 86 ILE A N 1
ATOM 700 C CA . ILE A 1 86 ? 7.210 -10.786 -12.496 1.00 95.12 86 ILE A CA 1
ATOM 701 C C . ILE A 1 86 ? 6.945 -9.992 -13.771 1.00 95.12 86 ILE A C 1
ATOM 703 O O . ILE A 1 86 ? 6.162 -10.421 -14.616 1.00 95.12 86 ILE A O 1
ATOM 707 N N . VAL A 1 87 ? 7.584 -8.835 -13.889 1.00 95.50 87 VAL A N 1
ATOM 708 C CA . VAL A 1 87 ? 7.522 -7.957 -15.056 1.00 95.50 87 VAL A CA 1
ATOM 709 C C . VAL A 1 87 ? 8.928 -7.880 -15.649 1.00 95.50 87 VAL A C 1
ATOM 711 O O . VAL A 1 87 ? 9.795 -7.285 -15.010 1.00 95.50 87 VAL A O 1
ATOM 714 N N . PRO A 1 88 ? 9.193 -8.504 -16.809 1.00 95.38 88 PRO A N 1
ATOM 715 C CA . PRO A 1 88 ? 10.505 -8.427 -17.444 1.00 95.38 88 PRO A CA 1
ATOM 716 C C . PRO A 1 88 ? 10.776 -7.014 -17.971 1.00 95.38 88 PRO A C 1
ATOM 718 O O . PRO A 1 88 ? 9.849 -6.313 -18.380 1.00 95.38 88 PRO A O 1
ATOM 721 N N . ILE A 1 89 ? 12.048 -6.623 -17.972 1.00 94.50 89 ILE A N 1
ATOM 722 C CA . ILE A 1 89 ? 12.547 -5.460 -18.706 1.00 94.50 89 I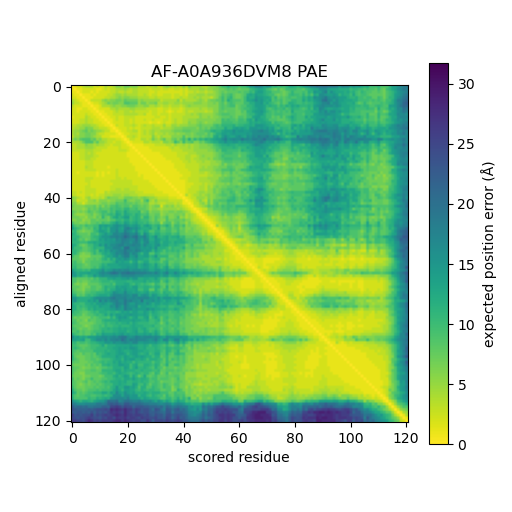LE A CA 1
ATOM 723 C C . ILE A 1 89 ? 12.829 -5.940 -20.129 1.00 94.50 89 ILE A C 1
ATOM 725 O O . ILE A 1 89 ? 13.621 -6.859 -20.330 1.00 94.50 89 ILE A O 1
ATOM 729 N N . ILE A 1 90 ? 12.136 -5.352 -21.098 1.00 93.06 90 ILE A N 1
ATOM 730 C CA . ILE A 1 90 ? 12.241 -5.702 -22.517 1.00 93.06 90 ILE A CA 1
ATOM 731 C C . ILE A 1 90 ? 13.027 -4.582 -23.194 1.00 93.06 90 ILE A C 1
ATOM 733 O O . ILE A 1 90 ? 12.790 -3.414 -22.897 1.00 93.06 90 ILE A O 1
ATOM 737 N N . ASP A 1 91 ? 14.000 -4.941 -24.030 1.00 90.88 91 ASP A N 1
ATOM 738 C CA . ASP A 1 91 ? 14.834 -4.001 -24.796 1.00 90.88 91 ASP A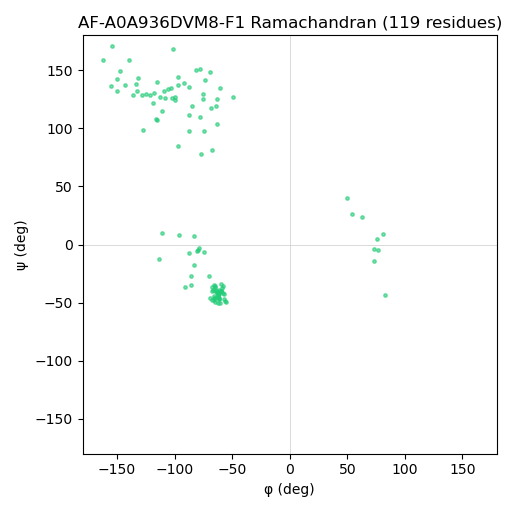 CA 1
ATOM 739 C C . ASP A 1 91 ? 15.544 -2.924 -23.949 1.00 90.88 91 ASP A C 1
ATOM 741 O O . ASP A 1 91 ? 15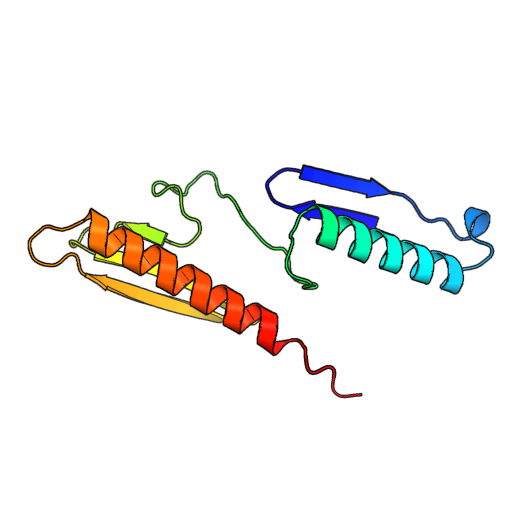.873 -1.843 -24.426 1.00 90.88 91 ASP A O 1
ATOM 745 N N . GLY A 1 92 ? 15.795 -3.217 -22.669 1.00 87.50 92 GLY A N 1
ATOM 746 C CA . GLY A 1 92 ? 16.437 -2.282 -21.740 1.00 87.50 92 GLY A CA 1
ATOM 747 C C . GLY A 1 92 ? 15.533 -1.152 -21.229 1.00 87.50 92 GLY A C 1
ATOM 748 O O . GLY A 1 92 ? 16.013 -0.314 -20.468 1.00 87.50 92 GLY A O 1
ATOM 749 N N . ASP A 1 93 ? 14.241 -1.141 -21.575 1.00 93.06 93 ASP A N 1
ATOM 750 C CA . ASP A 1 93 ? 13.285 -0.124 -21.123 1.00 93.06 93 ASP A CA 1
ATOM 751 C C . ASP A 1 93 ? 12.842 -0.372 -19.669 1.00 93.06 93 ASP A C 1
ATOM 753 O O . ASP A 1 93 ? 11.782 -0.933 -19.358 1.00 93.06 93 ASP A O 1
ATOM 757 N N . GLU A 1 94 ? 13.727 -0.003 -18.741 1.00 93.12 94 GLU A N 1
ATOM 758 C CA . GLU A 1 94 ? 13.509 -0.164 -17.306 1.00 93.12 94 GLU A CA 1
ATOM 759 C C . GLU A 1 94 ? 12.361 0.720 -16.796 1.00 93.12 94 GLU A C 1
ATOM 761 O O . GLU A 1 94 ? 11.607 0.296 -15.916 1.00 93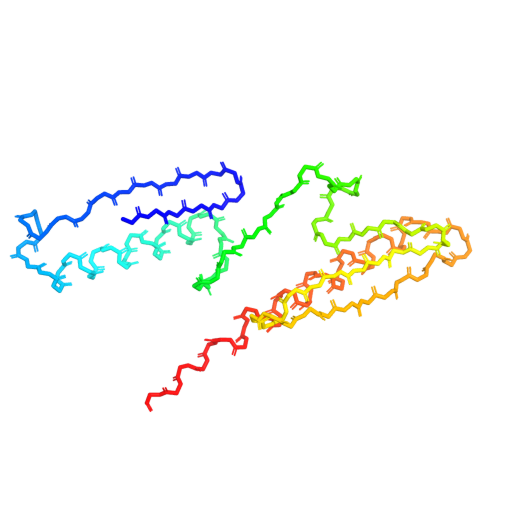.12 94 GLU A O 1
ATOM 766 N N . GLU A 1 95 ? 12.183 1.915 -17.363 1.00 92.69 95 GLU A N 1
ATOM 767 C CA . GLU A 1 95 ? 11.145 2.857 -16.942 1.00 92.69 95 GLU A CA 1
ATOM 768 C C . GLU A 1 95 ? 9.745 2.323 -17.264 1.00 92.69 95 GLU A C 1
ATOM 770 O O . GLU A 1 95 ? 8.878 2.284 -16.380 1.00 92.69 95 GLU A O 1
ATOM 775 N N . ALA A 1 96 ? 9.524 1.828 -18.487 1.00 92.81 96 ALA A N 1
ATOM 776 C CA . ALA A 1 96 ? 8.245 1.234 -18.861 1.00 92.81 96 ALA A CA 1
ATOM 777 C C . ALA A 1 96 ? 7.940 -0.021 -18.033 1.00 92.81 96 ALA A C 1
ATOM 779 O O . ALA A 1 96 ? 6.808 -0.208 -17.565 1.00 92.81 96 AL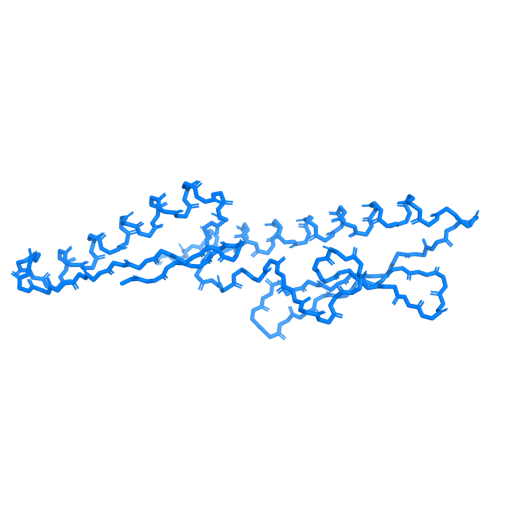A A O 1
ATOM 780 N N . ALA A 1 97 ? 8.947 -0.866 -17.792 1.00 94.19 97 ALA A N 1
ATOM 781 C CA . ALA A 1 97 ? 8.798 -2.051 -16.954 1.00 94.19 97 ALA A CA 1
ATOM 782 C C . ALA A 1 97 ? 8.450 -1.685 -15.501 1.00 94.19 97 ALA A C 1
ATOM 784 O O . ALA A 1 97 ? 7.559 -2.299 -14.902 1.00 94.19 97 ALA A O 1
ATOM 785 N N . PHE A 1 98 ? 9.094 -0.656 -14.943 1.00 93.44 98 PHE A N 1
ATOM 786 C CA . PHE A 1 98 ? 8.815 -0.171 -13.595 1.00 93.44 98 PHE A CA 1
ATOM 787 C C . PHE A 1 98 ? 7.405 0.415 -13.484 1.00 93.44 98 PHE A C 1
ATOM 789 O O . PHE A 1 98 ? 6.649 0.052 -12.577 1.00 93.44 98 PHE A O 1
ATOM 796 N N . LYS A 1 99 ? 7.003 1.257 -14.441 1.00 93.25 99 LYS A N 1
ATOM 797 C CA . LYS A 1 99 ? 5.653 1.827 -14.496 1.00 93.25 99 LYS A CA 1
ATOM 798 C C . LYS A 1 99 ? 4.590 0.727 -14.541 1.00 93.25 99 LYS A C 1
ATOM 800 O O . LYS A 1 99 ? 3.659 0.729 -13.733 1.00 93.25 99 LYS A O 1
ATOM 805 N N . LYS A 1 100 ? 4.785 -0.280 -15.396 1.00 93.69 100 LYS A N 1
ATOM 806 C CA . LYS A 1 100 ? 3.903 -1.450 -15.501 1.00 93.69 100 LYS A CA 1
ATOM 807 C C . LYS A 1 100 ? 3.842 -2.253 -14.197 1.00 93.69 100 LYS A C 1
ATOM 809 O O . LYS A 1 100 ? 2.764 -2.687 -13.785 1.00 93.69 100 LYS A O 1
ATOM 814 N N . ALA A 1 101 ? 4.970 -2.432 -13.510 1.00 94.06 101 ALA A N 1
ATOM 815 C CA . ALA A 1 101 ? 5.020 -3.099 -12.210 1.00 94.06 101 ALA A CA 1
ATOM 816 C C . ALA A 1 101 ? 4.210 -2.345 -11.136 1.00 94.06 101 ALA A C 1
ATOM 818 O O . ALA A 1 101 ? 3.432 -2.962 -10.398 1.00 94.06 101 ALA A O 1
ATOM 819 N N . CYS A 1 102 ? 4.328 -1.016 -11.089 1.00 91.19 102 CYS A N 1
ATOM 820 C CA . CYS A 1 102 ? 3.546 -0.149 -10.206 1.00 91.19 102 CYS A CA 1
ATOM 821 C C . CYS A 1 102 ? 2.039 -0.235 -10.500 1.00 91.19 102 CYS A C 1
ATOM 823 O O . CYS A 1 102 ? 1.234 -0.401 -9.580 1.00 91.19 102 CYS A O 1
ATOM 825 N N . GLU A 1 103 ? 1.639 -0.202 -11.771 1.00 92.12 103 GLU A N 1
ATOM 826 C CA . GLU A 1 103 ? 0.233 -0.325 -12.176 1.00 92.12 103 GLU A CA 1
ATOM 827 C C . GLU A 1 103 ? -0.371 -1.674 -11.765 1.00 92.12 103 GLU A C 1
ATOM 829 O O . GLU A 1 103 ? -1.434 -1.718 -11.134 1.00 92.12 103 GLU A O 1
ATOM 834 N N . ILE A 1 104 ? 0.336 -2.780 -12.029 1.00 92.88 104 ILE A N 1
ATOM 835 C CA . ILE A 1 104 ? -0.074 -4.125 -11.595 1.00 92.88 104 ILE A CA 1
ATOM 836 C C . ILE A 1 104 ? -0.238 -4.160 -10.072 1.00 92.88 104 ILE A C 1
ATOM 838 O O . ILE A 1 104 ? -1.218 -4.711 -9.558 1.00 92.88 104 ILE A O 1
ATOM 842 N N . ARG A 1 105 ? 0.687 -3.543 -9.328 1.00 91.25 105 ARG A N 1
ATOM 843 C CA . ARG A 1 105 ? 0.626 -3.484 -7.866 1.00 91.25 105 ARG A CA 1
ATOM 844 C C . ARG A 1 105 ? -0.627 -2.759 -7.375 1.00 91.25 105 ARG A C 1
ATOM 846 O O . ARG A 1 105 ? -1.307 -3.281 -6.487 1.00 91.25 105 ARG A O 1
ATOM 853 N N . VAL A 1 106 ? -0.956 -1.607 -7.962 1.00 86.06 106 VAL A N 1
ATOM 854 C CA . VAL A 1 106 ? -2.167 -0.833 -7.638 1.00 86.06 106 VAL A CA 1
ATOM 855 C C . VAL A 1 106 ? -3.427 -1.639 -7.944 1.00 86.06 106 VAL A C 1
ATOM 857 O O . VAL A 1 106 ? -4.328 -1.709 -7.108 1.00 86.06 106 VAL A O 1
ATOM 860 N N . GLN A 1 107 ? -3.492 -2.296 -9.102 1.00 88.31 107 GLN A N 1
ATOM 861 C CA . GLN A 1 107 ? -4.643 -3.120 -9.480 1.00 88.31 107 GLN A CA 1
ATOM 862 C C . GLN A 1 107 ? -4.852 -4.298 -8.520 1.00 88.31 107 GLN A C 1
ATOM 864 O O . GLN A 1 107 ? -5.984 -4.577 -8.120 1.00 88.31 107 GLN A O 1
ATOM 869 N N . LEU A 1 108 ? -3.774 -4.976 -8.116 1.00 88.12 108 LEU A N 1
ATOM 870 C CA . LEU A 1 108 ? -3.842 -6.075 -7.149 1.00 88.12 108 LEU A CA 1
ATOM 871 C C . LEU A 1 108 ? -4.325 -5.600 -5.773 1.00 88.12 108 LEU A C 1
ATOM 873 O O . LEU A 1 108 ? -5.121 -6.294 -5.142 1.00 88.12 108 LEU A O 1
ATOM 877 N N . LEU A 1 109 ? -3.886 -4.420 -5.322 1.00 83.12 109 LEU A N 1
ATOM 878 C CA . LEU A 1 109 ? -4.362 -3.819 -4.074 1.00 83.12 109 LEU A CA 1
ATOM 879 C C . LEU A 1 109 ? -5.839 -3.441 -4.145 1.00 83.12 109 LEU A C 1
ATOM 881 O O . LEU A 1 109 ? -6.594 -3.814 -3.253 1.00 83.12 109 LEU A O 1
ATOM 885 N N . LYS A 1 110 ? -6.268 -2.765 -5.217 1.00 81.31 110 LYS A N 1
ATOM 886 C CA . LYS A 1 110 ? -7.681 -2.411 -5.421 1.00 81.31 110 LYS A CA 1
ATOM 887 C C . LYS A 1 110 ? -8.569 -3.653 -5.364 1.00 81.31 110 LYS A C 1
ATOM 889 O O . LYS A 1 110 ? -9.506 -3.688 -4.577 1.00 81.31 110 LYS A O 1
ATOM 894 N N . LYS A 1 111 ? -8.212 -4.713 -6.100 1.00 81.38 111 LYS A N 1
ATOM 895 C CA . LYS A 1 111 ? -8.933 -5.999 -6.061 1.00 81.38 111 LYS A CA 1
ATOM 896 C C . LYS A 1 111 ? -8.979 -6.596 -4.654 1.00 81.38 111 LYS A C 1
ATOM 898 O O . LYS A 1 111 ? -10.024 -7.081 -4.244 1.00 81.38 111 LYS A O 1
ATOM 903 N N . SER A 1 112 ? -7.867 -6.535 -3.918 1.00 75.94 112 SER A N 1
ATOM 904 C CA . SER A 1 112 ? -7.786 -7.049 -2.549 1.00 75.94 112 SER A CA 1
ATOM 905 C C . SER A 1 112 ? -8.681 -6.302 -1.559 1.00 75.94 112 SER A C 1
ATOM 907 O O . SER A 1 112 ? -9.157 -6.931 -0.618 1.00 75.94 112 SER A O 1
ATOM 909 N N . TYR A 1 113 ? -8.845 -4.986 -1.708 1.00 71.56 113 TYR A N 1
ATOM 910 C CA . TYR A 1 113 ? -9.661 -4.177 -0.797 1.00 71.56 113 TYR A CA 1
ATOM 911 C C . TYR A 1 113 ? -11.141 -4.185 -1.190 1.00 71.56 113 TYR A C 1
ATOM 913 O O . TYR A 1 113 ? -11.998 -4.211 -0.316 1.00 71.56 113 TYR A O 1
ATOM 921 N N . SER A 1 114 ? -11.457 -4.233 -2.487 1.00 63.66 114 SER A N 1
ATOM 922 C CA . SER A 1 114 ? -12.844 -4.285 -2.964 1.00 63.66 114 SER A CA 1
ATOM 923 C C . SER A 1 114 ? -13.538 -5.623 -2.680 1.00 63.66 114 SER A C 1
ATOM 925 O O . SER A 1 114 ? -14.751 -5.644 -2.518 1.00 63.66 114 SER A O 1
ATOM 927 N N . SER A 1 115 ? -12.801 -6.736 -2.576 1.00 55.56 115 SER A N 1
ATOM 928 C CA . SER A 1 115 ? -13.386 -8.060 -2.308 1.00 55.56 115 SER A CA 1
ATOM 929 C C . SER A 1 115 ? -13.850 -8.290 -0.859 1.00 55.56 115 SER A C 1
ATOM 931 O O . SER A 1 115 ? -14.433 -9.329 -0.585 1.00 55.56 115 SER A O 1
ATOM 933 N N . GLU A 1 116 ? -13.589 -7.367 0.073 1.00 49.41 116 GLU A N 1
ATOM 934 C CA . GLU A 1 116 ? -14.082 -7.442 1.466 1.00 49.41 116 GLU A CA 1
ATOM 935 C C . GLU A 1 116 ? -15.371 -6.627 1.697 1.00 49.41 116 GLU A C 1
ATOM 937 O O . GLU A 1 116 ? -15.813 -6.483 2.831 1.00 49.41 116 GLU A O 1
ATOM 942 N N . GLY A 1 117 ? -15.991 -6.102 0.633 1.00 41.12 117 GLY A N 1
ATOM 943 C CA . GLY A 1 117 ? -17.267 -5.381 0.708 1.00 41.12 117 GLY A CA 1
ATOM 944 C C . GLY A 1 117 ? -18.516 -6.266 0.810 1.00 41.12 117 GLY A C 1
ATOM 945 O O . GLY A 1 117 ? -19.606 -5.731 0.977 1.00 41.12 117 GLY A O 1
ATOM 946 N N . GLN A 1 118 ? -18.382 -7.592 0.721 1.00 32.19 118 GLN A N 1
ATOM 947 C CA . GLN A 1 118 ? -19.486 -8.521 0.962 1.00 32.19 118 GLN A CA 1
ATOM 948 C C . GLN A 1 118 ? -19.385 -9.025 2.403 1.00 32.19 118 GLN A C 1
ATOM 950 O O . GLN A 1 118 ? -18.747 -10.031 2.705 1.00 32.19 118 GLN A O 1
ATOM 955 N N . VAL A 1 119 ? -19.951 -8.233 3.311 1.00 31.36 119 VAL A N 1
ATOM 956 C CA . VAL A 1 119 ? -20.372 -8.729 4.617 1.00 31.36 119 VAL A CA 1
ATOM 957 C C . VAL A 1 119 ? -21.641 -9.525 4.329 1.00 31.36 119 VAL A C 1
ATOM 959 O O . VAL A 1 119 ? -22.697 -8.929 4.125 1.00 31.36 119 VAL A O 1
ATOM 962 N N . ASP A 1 120 ? -21.522 -10.846 4.205 1.00 28.80 120 ASP A N 1
ATOM 963 C CA . ASP A 1 120 ? -22.695 -11.712 4.308 1.00 28.80 120 ASP A CA 1
ATOM 964 C C . ASP A 1 120 ? -23.219 -11.565 5.745 1.00 28.80 120 ASP A C 1
ATOM 966 O O . ASP A 1 120 ? -22.468 -11.751 6.710 1.00 28.80 120 ASP A O 1
ATOM 970 N N . PHE A 1 121 ? -24.463 -11.095 5.850 1.00 34.09 121 PHE A N 1
ATOM 971 C CA . PHE A 1 121 ? -25.212 -10.947 7.098 1.00 34.09 121 PHE A CA 1
ATOM 972 C C . PHE A 1 121 ? -25.679 -12.304 7.623 1.00 34.09 121 PHE A C 1
ATOM 974 O O . PHE A 1 121 ? -26.053 -13.159 6.787 1.00 34.09 121 PHE A O 1
#

pLDDT: mean 82.92, std 13.76, range [28.8, 95.5]